Protein AF-A0A094GJH1-F1 (afdb_monomer)

Sequence (78 aa):
MFRLLPRGLPKDPEYPTDLKQLGYFVNDDDEIRSIENPKYYFKYFINRTERYNERQRESMNSLSPHHSPIITTSSHPK

pLDDT: mean 81.88, std 18.29, range [38.25, 96.06]

Structure (mmCIF, N/CA/C/O backbone):
data_AF-A0A094GJH1-F1
#
_entry.id   AF-A0A094GJH1-F1
#
loop_
_atom_site.group_PDB
_atom_site.id
_atom_site.type_symbol
_atom_site.label_atom_id
_atom_site.label_alt_id
_atom_site.label_comp_id
_atom_site.label_asym_id
_atom_site.label_entity_id
_atom_site.label_seq_id
_atom_site.pdbx_PDB_ins_code
_atom_site.Cartn_x
_atom_site.Cartn_y
_atom_site.Cartn_z
_atom_site.occupancy
_atom_site.B_iso_or_equiv
_atom_site.auth_seq_id
_atom_site.auth_comp_id
_atom_site.auth_asym_id
_atom_site.auth_atom_id
_atom_site.pdbx_PDB_model_num
ATOM 1 N N . MET A 1 1 ? 16.690 1.855 -34.049 1.00 64.12 1 MET A N 1
ATOM 2 C CA . MET A 1 1 ? 15.769 2.039 -32.905 1.00 64.12 1 MET A CA 1
ATOM 3 C C . MET A 1 1 ? 15.715 0.724 -32.148 1.00 64.12 1 MET A C 1
ATOM 5 O O . MET A 1 1 ? 15.322 -0.271 -32.744 1.00 64.12 1 MET A O 1
ATOM 9 N N . PHE A 1 2 ? 16.168 0.680 -30.897 1.00 79.75 2 PHE A N 1
ATOM 10 C CA . PHE A 1 2 ? 16.112 -0.543 -30.093 1.00 79.75 2 PHE A CA 1
ATOM 11 C C . PHE A 1 2 ? 14.732 -0.655 -29.442 1.00 79.75 2 PHE A C 1
ATOM 13 O O . PHE A 1 2 ? 14.237 0.320 -28.882 1.00 79.75 2 PHE A O 1
ATOM 20 N N . ARG A 1 3 ? 14.1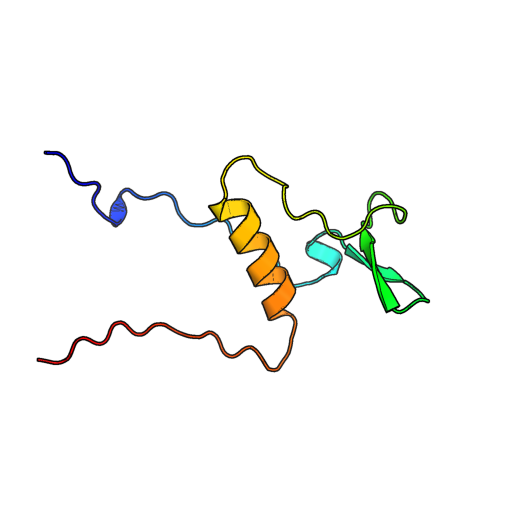02 -1.827 -29.547 1.00 78.75 3 ARG A N 1
ATOM 21 C CA . ARG A 1 3 ? 12.861 -2.153 -28.837 1.00 78.75 3 ARG A CA 1
ATOM 22 C C . ARG A 1 3 ? 13.188 -3.201 -27.788 1.00 78.75 3 ARG A C 1
ATOM 24 O O . ARG A 1 3 ? 13.825 -4.204 -28.112 1.00 78.75 3 ARG A O 1
ATOM 31 N N . LEU A 1 4 ? 12.771 -2.964 -26.549 1.00 79.50 4 LEU A N 1
ATOM 32 C CA . LEU A 1 4 ? 12.896 -3.971 -25.506 1.00 79.50 4 LEU A CA 1
ATOM 33 C C . LEU A 1 4 ? 11.975 -5.144 -25.860 1.00 79.50 4 LEU A C 1
ATOM 35 O O . LEU A 1 4 ? 10.795 -4.948 -26.150 1.00 79.50 4 LEU A O 1
ATOM 39 N N . LEU A 1 5 ? 12.519 -6.359 -25.875 1.00 87.06 5 LEU A N 1
ATOM 40 C CA . LEU A 1 5 ? 11.706 -7.560 -26.040 1.00 87.06 5 LEU A CA 1
ATOM 41 C C . LEU A 1 5 ? 10.931 -7.813 -24.737 1.00 87.06 5 LEU A C 1
ATOM 43 O O . LEU A 1 5 ? 11.507 -7.601 -23.670 1.00 87.06 5 LEU A O 1
ATOM 47 N N . PRO A 1 6 ? 9.693 -8.339 -24.784 1.00 77.38 6 PRO A N 1
ATOM 48 C CA . PRO A 1 6 ? 8.905 -8.635 -23.582 1.00 77.38 6 PRO A CA 1
ATOM 49 C C . PRO A 1 6 ? 9.648 -9.496 -22.549 1.00 77.38 6 PRO A C 1
ATOM 51 O O . PRO A 1 6 ? 9.555 -9.250 -21.354 1.00 77.38 6 PRO A O 1
ATOM 54 N N . ARG A 1 7 ? 10.483 -10.441 -23.007 1.00 82.50 7 ARG A N 1
ATOM 55 C CA . ARG A 1 7 ? 11.349 -11.277 -22.150 1.00 82.50 7 ARG A CA 1
ATOM 56 C C . ARG A 1 7 ? 12.416 -10.510 -21.355 1.00 82.50 7 ARG A C 1
ATOM 58 O O . ARG A 1 7 ? 13.063 -11.096 -20.499 1.00 82.50 7 ARG A O 1
ATOM 65 N N . GLY A 1 8 ? 12.687 -9.260 -21.723 1.00 83.94 8 GLY A N 1
ATOM 66 C CA . GLY A 1 8 ? 13.663 -8.394 -21.065 1.00 83.94 8 GLY A CA 1
ATOM 67 C C . GLY A 1 8 ? 13.040 -7.446 -20.044 1.00 83.94 8 GLY A C 1
ATOM 68 O O . GLY A 1 8 ? 13.777 -6.683 -19.426 1.00 83.94 8 GLY A O 1
ATOM 69 N N . LEU A 1 9 ? 11.711 -7.457 -19.887 1.00 84.12 9 LEU A N 1
ATOM 70 C CA . LEU A 1 9 ? 11.041 -6.659 -18.870 1.00 84.12 9 LEU A CA 1
ATOM 71 C C . LEU A 1 9 ? 11.209 -7.339 -17.498 1.00 84.12 9 LEU A C 1
ATOM 73 O O . LEU A 1 9 ? 11.091 -8.565 -17.413 1.00 84.12 9 LEU A O 1
ATOM 77 N N . PRO A 1 10 ? 11.468 -6.581 -16.420 1.00 86.19 10 PRO A N 1
ATOM 78 C CA . PRO A 1 10 ? 11.387 -7.118 -15.070 1.00 86.19 10 PRO A CA 1
ATOM 79 C C . PRO A 1 10 ? 10.000 -7.710 -14.809 1.00 86.19 10 PRO A C 1
ATOM 81 O O . PRO A 1 10 ? 8.998 -7.211 -15.326 1.00 86.19 10 PRO A O 1
ATOM 84 N N . LYS A 1 11 ? 9.941 -8.761 -13.987 1.00 88.88 11 LYS A N 1
ATOM 85 C CA . LYS A 1 11 ? 8.662 -9.290 -13.512 1.00 88.88 11 LYS A CA 1
ATOM 86 C C . LYS A 1 11 ? 7.954 -8.215 -12.683 1.00 88.88 11 LYS A C 1
ATOM 88 O O . LYS A 1 11 ? 8.604 -7.489 -11.929 1.00 88.88 11 LYS A O 1
ATOM 93 N N . ASP A 1 12 ? 6.634 -8.141 -12.818 1.00 88.69 12 ASP A N 1
ATOM 94 C CA . ASP A 1 12 ? 5.826 -7.253 -11.989 1.00 88.69 12 ASP A CA 1
ATOM 95 C C . ASP A 1 12 ? 5.982 -7.593 -10.499 1.00 88.69 12 ASP A C 1
ATOM 97 O O . ASP A 1 12 ? 6.120 -8.770 -10.145 1.00 88.69 12 ASP A O 1
ATOM 101 N N . PRO A 1 13 ? 5.931 -6.586 -9.611 1.00 90.94 13 PRO A N 1
ATOM 102 C CA . PRO A 1 13 ? 5.920 -6.831 -8.183 1.00 90.94 13 PRO A CA 1
ATOM 103 C C . PRO A 1 13 ? 4.645 -7.580 -7.782 1.00 90.94 13 PRO A C 1
ATOM 105 O O . PRO A 1 13 ? 3.528 -7.273 -8.221 1.00 90.94 13 PRO A O 1
ATOM 108 N N . GLU A 1 14 ? 4.839 -8.582 -6.935 1.00 91.75 14 GLU A N 1
ATOM 109 C CA . GLU A 1 14 ? 3.775 -9.376 -6.338 1.00 91.75 14 GLU A CA 1
ATOM 110 C C . GLU A 1 14 ? 3.544 -8.873 -4.917 1.00 91.75 14 GLU A C 1
ATOM 112 O O . GLU A 1 14 ? 4.479 -8.772 -4.123 1.00 91.75 14 GLU A O 1
ATOM 117 N N . TYR A 1 15 ? 2.293 -8.540 -4.614 1.00 90.56 15 TYR A N 1
ATOM 118 C CA . TYR A 1 15 ? 1.857 -8.189 -3.272 1.00 90.56 15 TYR A CA 1
ATOM 119 C C . TYR A 1 15 ? 0.878 -9.253 -2.783 1.00 90.56 15 TYR A C 1
ATOM 121 O O . TYR A 1 15 ? 0.141 -9.824 -3.594 1.00 90.56 15 TYR A O 1
ATOM 129 N N . PRO A 1 16 ? 0.868 -9.543 -1.476 1.00 91.31 16 PRO A N 1
ATOM 130 C CA . PRO A 1 16 ? -0.124 -10.438 -0.915 1.00 91.31 16 PRO A CA 1
ATOM 131 C C . PRO A 1 16 ? -1.519 -9.833 -1.078 1.00 91.31 16 PRO A C 1
ATOM 133 O O . PRO A 1 16 ? -1.694 -8.617 -1.030 1.00 91.31 16 PRO A O 1
ATOM 136 N N . THR A 1 17 ? -2.519 -10.687 -1.270 1.00 88.31 17 THR A N 1
ATOM 137 C CA . THR A 1 17 ? -3.916 -10.245 -1.325 1.00 88.31 17 THR A CA 1
ATOM 138 C C . THR A 1 17 ? -4.495 -10.078 0.075 1.00 88.31 17 THR A C 1
ATOM 140 O O . THR A 1 17 ? -5.402 -9.282 0.235 1.00 88.31 17 THR A O 1
ATOM 143 N N . ASP A 1 18 ? -3.967 -10.769 1.093 1.00 90.56 18 ASP A N 1
ATOM 144 C CA . ASP A 1 18 ? -4.450 -10.664 2.475 1.00 90.56 18 ASP A CA 1
ATOM 145 C C . ASP A 1 18 ? -4.149 -9.288 3.094 1.00 90.56 18 ASP A C 1
ATOM 147 O O . ASP A 1 18 ? -3.013 -8.807 3.071 1.00 90.56 18 ASP A O 1
ATOM 151 N N . LEU A 1 19 ? -5.167 -8.679 3.709 1.00 89.75 19 LEU A N 1
ATOM 152 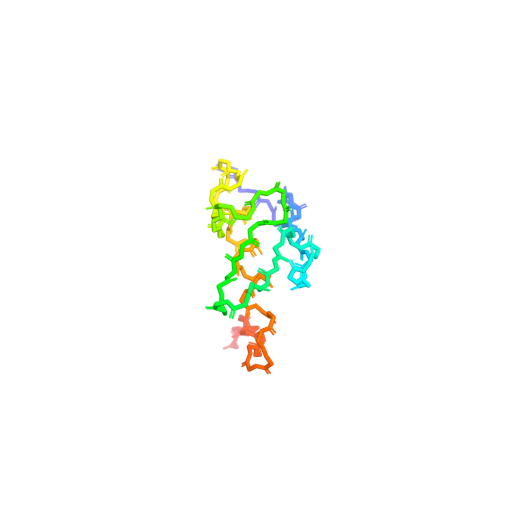C CA . LEU A 1 19 ? -5.096 -7.340 4.295 1.00 89.75 19 LEU A CA 1
ATOM 153 C C . LEU A 1 19 ? -4.014 -7.249 5.378 1.00 89.75 19 LEU A C 1
ATOM 155 O O . LEU A 1 19 ? -3.247 -6.284 5.416 1.00 89.75 19 LEU A O 1
ATOM 159 N N . LYS A 1 20 ? -3.908 -8.288 6.216 1.00 92.19 20 LYS A N 1
ATOM 160 C CA . LYS A 1 20 ? -2.902 -8.346 7.285 1.00 92.19 20 LYS A CA 1
ATOM 161 C C . LYS A 1 20 ? -1.492 -8.432 6.719 1.00 92.19 20 LYS A C 1
ATOM 163 O O . LYS A 1 20 ? -0.600 -7.734 7.193 1.00 92.19 20 LYS A O 1
ATOM 168 N N . GLN A 1 21 ? -1.294 -9.243 5.681 1.00 92.12 21 GLN A N 1
ATOM 169 C CA . GLN A 1 21 ? -0.002 -9.362 5.002 1.00 92.12 21 GLN A CA 1
ATOM 170 C C . GLN A 1 21 ? 0.381 -8.097 4.222 1.00 92.12 21 GLN A C 1
ATOM 172 O O . GLN A 1 21 ? 1.568 -7.819 4.064 1.00 92.12 21 GLN A O 1
ATOM 177 N N . LEU A 1 22 ? -0.596 -7.298 3.782 1.00 91.44 22 LEU A N 1
ATOM 178 C CA . LEU A 1 22 ? -0.366 -5.964 3.219 1.00 91.44 22 LEU A CA 1
ATOM 179 C C . LEU A 1 22 ? 0.035 -4.917 4.274 1.00 91.44 22 LEU A C 1
ATOM 181 O O . LEU A 1 22 ? 0.370 -3.791 3.904 1.00 91.44 22 LEU A O 1
ATOM 185 N N . GLY A 1 23 ? 0.024 -5.271 5.563 1.00 93.44 23 GLY A N 1
ATOM 186 C CA . GLY A 1 23 ? 0.375 -4.370 6.659 1.00 93.44 23 GLY A CA 1
ATOM 187 C C . GLY A 1 23 ? -0.798 -3.530 7.160 1.00 93.44 23 GLY A C 1
ATOM 188 O O . GLY A 1 23 ? -0.574 -2.483 7.773 1.00 93.44 23 GLY A O 1
ATOM 189 N N . TYR A 1 24 ? -2.037 -3.963 6.909 1.00 94.94 24 TYR A N 1
ATOM 190 C CA . TYR A 1 24 ? -3.246 -3.244 7.299 1.00 94.94 24 TYR A CA 1
ATOM 191 C C . TYR A 1 24 ? -4.222 -4.116 8.096 1.00 94.94 24 TYR A C 1
ATOM 193 O O . TYR A 1 24 ? -4.176 -5.345 8.073 1.00 94.94 24 TYR A O 1
ATOM 201 N N . PHE A 1 25 ? -5.131 -3.469 8.812 1.00 94.75 25 PHE A N 1
ATOM 202 C CA . PHE A 1 25 ? -6.250 -4.106 9.497 1.00 94.75 25 PHE A CA 1
ATOM 203 C C . PHE A 1 25 ? -7.478 -3.193 9.442 1.00 94.75 25 PHE A C 1
ATOM 205 O O . PHE A 1 25 ? -7.351 -2.007 9.138 1.00 94.75 25 PHE A O 1
ATOM 212 N N . VAL A 1 26 ? -8.656 -3.751 9.715 1.00 94.44 26 VAL A N 1
ATOM 213 C CA . VAL A 1 26 ? -9.894 -2.979 9.895 1.00 94.44 26 VAL A CA 1
ATOM 214 C C . VAL A 1 26 ? -10.070 -2.718 11.390 1.00 94.44 26 VAL A C 1
ATOM 216 O O . VAL A 1 26 ? -9.970 -3.665 12.173 1.00 94.44 26 VAL A O 1
ATOM 219 N N . ASN A 1 27 ? -10.238 -1.456 11.791 1.00 94.19 27 ASN A N 1
ATOM 22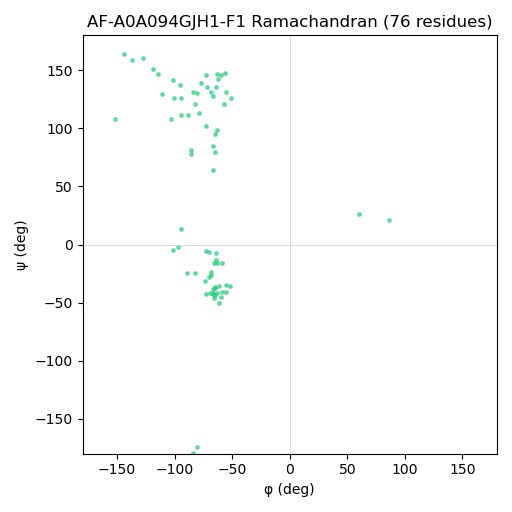0 C CA . ASN A 1 27 ? -10.511 -1.079 13.184 1.00 94.19 27 ASN A CA 1
ATOM 221 C C . ASN A 1 27 ? -12.014 -1.187 13.518 1.00 94.19 27 ASN A C 1
ATOM 223 O O . ASN A 1 27 ? -12.823 -1.540 12.666 1.00 94.19 27 ASN A O 1
ATOM 227 N N . ASP A 1 28 ? -12.380 -0.857 14.758 1.00 95.31 28 ASP A N 1
ATOM 228 C CA . ASP A 1 28 ? -13.771 -0.917 15.238 1.00 95.31 28 ASP A CA 1
ATOM 229 C C . ASP A 1 28 ? -14.710 0.089 14.538 1.00 95.31 28 ASP A C 1
ATOM 231 O O . ASP A 1 28 ? -15.927 -0.060 14.604 1.00 95.31 28 ASP A O 1
ATOM 235 N N . ASP A 1 29 ? -14.145 1.086 13.847 1.00 96.06 29 ASP A N 1
ATOM 236 C CA . ASP A 1 29 ? -14.868 2.100 13.069 1.00 96.06 29 ASP A CA 1
ATOM 237 C C . ASP A 1 29 ? -15.003 1.717 11.576 1.00 96.06 29 ASP A C 1
ATOM 239 O O . ASP A 1 29 ? -15.331 2.564 10.744 1.00 96.06 29 ASP A O 1
ATOM 243 N N . ASP A 1 30 ? -14.724 0.456 11.217 1.00 92.44 30 ASP A N 1
ATOM 244 C CA . ASP A 1 30 ? -14.726 -0.073 9.842 1.00 92.44 30 ASP A CA 1
ATOM 245 C C . ASP A 1 30 ? -13.728 0.615 8.881 1.00 92.44 30 ASP A C 1
ATOM 247 O O . ASP A 1 30 ? -13.878 0.610 7.655 1.00 92.44 30 ASP A O 1
ATOM 251 N N . GLU A 1 31 ? -12.646 1.182 9.413 1.00 93.81 31 GLU A N 1
ATOM 252 C CA . GLU A 1 31 ? -11.607 1.856 8.639 1.00 93.81 31 GLU A CA 1
ATOM 253 C C . GLU A 1 31 ? -10.366 0.980 8.448 1.00 93.81 31 GLU A C 1
ATOM 255 O O . GLU A 1 31 ? -9.875 0.320 9.365 1.00 93.81 31 GLU A O 1
ATOM 260 N N . ILE A 1 32 ? -9.771 1.054 7.255 1.00 92.50 32 ILE A N 1
ATOM 261 C CA . ILE A 1 32 ? -8.492 0.399 6.960 1.00 92.50 32 ILE A CA 1
ATOM 262 C C . ILE A 1 32 ? -7.341 1.235 7.533 1.00 92.50 32 ILE A C 1
ATOM 264 O O . ILE A 1 32 ? -7.042 2.334 7.048 1.00 92.50 32 ILE A O 1
ATOM 268 N N . ARG A 1 33 ? -6.661 0.689 8.542 1.00 95.38 33 ARG A N 1
ATOM 269 C CA . ARG A 1 33 ? -5.551 1.319 9.270 1.00 95.38 33 ARG A CA 1
ATOM 270 C C . ARG A 1 33 ? -4.260 0.519 9.126 1.00 95.38 33 ARG A C 1
ATOM 272 O O . ARG A 1 33 ? -4.283 -0.696 8.942 1.00 95.38 33 ARG A O 1
ATOM 279 N N . SER A 1 34 ? -3.117 1.200 9.190 1.00 94.62 34 SER A N 1
ATOM 280 C CA . SER A 1 34 ? -1.803 0.548 9.164 1.00 94.62 34 SER A CA 1
ATOM 281 C C . SER A 1 34 ? -1.517 -0.180 10.477 1.00 94.62 34 SER A C 1
ATOM 283 O O . SER A 1 34 ? -1.712 0.378 11.555 1.00 94.62 34 SER A O 1
ATOM 285 N N . ILE A 1 35 ? -0.991 -1.404 10.380 1.00 95.50 35 ILE A N 1
ATOM 286 C CA . ILE A 1 35 ? -0.550 -2.203 11.530 1.00 95.50 35 ILE A CA 1
ATOM 287 C C . ILE A 1 35 ? 0.638 -1.539 12.242 1.00 95.50 35 ILE A C 1
ATOM 289 O O . ILE A 1 35 ? 0.703 -1.567 13.467 1.00 95.50 35 ILE A O 1
ATOM 29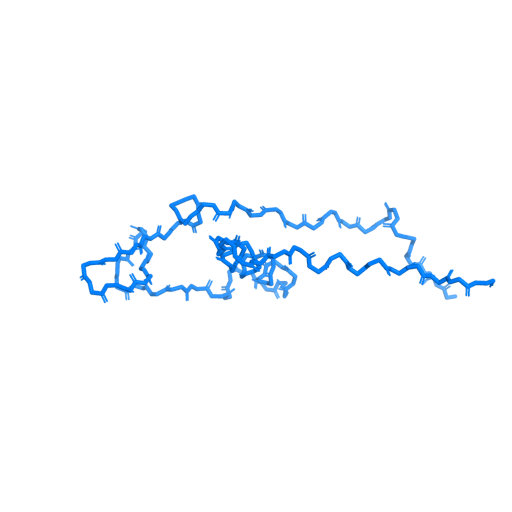3 N N . GLU A 1 36 ? 1.564 -0.915 11.503 1.00 94.19 36 GLU A N 1
ATOM 294 C CA . GLU A 1 36 ? 2.736 -0.249 12.096 1.00 94.19 36 GLU A CA 1
ATOM 295 C C . GLU A 1 36 ? 2.344 0.979 12.926 1.00 94.19 36 GLU A C 1
ATOM 297 O O . GLU A 1 36 ? 2.932 1.248 13.973 1.00 94.19 36 GLU A O 1
ATOM 302 N N . ASN A 1 37 ? 1.350 1.739 12.460 1.00 94.44 37 ASN A N 1
ATOM 303 C CA . ASN A 1 37 ? 0.811 2.881 13.184 1.00 94.44 37 ASN A CA 1
ATOM 304 C C . ASN A 1 37 ? -0.666 3.108 12.811 1.00 94.44 37 ASN A C 1
ATOM 306 O O . ASN A 1 37 ? -0.942 3.651 11.735 1.00 94.44 37 ASN A O 1
ATOM 310 N N . PRO A 1 38 ? -1.609 2.800 13.722 1.00 94.62 38 PRO A N 1
ATOM 311 C CA . PRO A 1 38 ? -3.046 2.930 13.478 1.00 94.62 38 PRO A CA 1
ATOM 312 C C . PRO A 1 38 ? -3.523 4.343 13.119 1.00 94.62 38 PRO A C 1
ATOM 314 O O . PRO A 1 38 ? -4.622 4.504 12.598 1.00 94.62 38 PRO A O 1
ATOM 317 N N . LYS A 1 39 ? -2.713 5.386 13.358 1.00 94.31 39 LYS A N 1
ATOM 318 C CA . LYS A 1 39 ? -3.038 6.757 12.928 1.00 94.31 39 LYS A CA 1
ATOM 319 C C . LYS A 1 39 ? -3.005 6.920 11.409 1.00 94.31 39 LYS A C 1
ATOM 321 O O . LYS A 1 39 ? -3.625 7.846 10.887 1.00 94.31 39 LYS A O 1
ATOM 326 N N . TYR A 1 40 ? -2.273 6.064 10.699 1.00 93.88 40 TYR A N 1
ATOM 327 C CA . TYR A 1 40 ? -2.129 6.148 9.252 1.00 93.88 40 TYR A CA 1
ATOM 328 C C . TYR A 1 40 ? -3.133 5.245 8.532 1.00 93.88 40 TYR A C 1
ATOM 330 O O . TYR A 1 40 ? -3.358 4.096 8.910 1.00 93.88 40 TYR A O 1
ATOM 338 N N . TYR A 1 41 ? -3.721 5.794 7.471 1.00 94.12 41 TYR A N 1
ATOM 339 C CA . TYR A 1 41 ? -4.561 5.071 6.517 1.00 94.12 41 TYR A CA 1
ATOM 340 C C . TYR A 1 41 ? -3.707 4.307 5.494 1.00 94.12 41 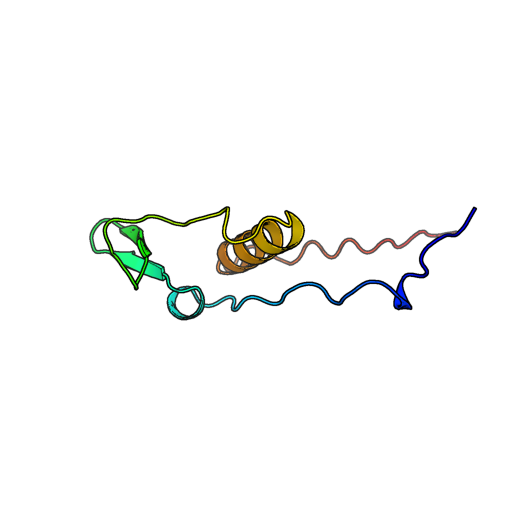TYR A C 1
ATOM 342 O O . TYR A 1 41 ? -2.475 4.297 5.557 1.00 94.12 41 TYR A O 1
ATOM 350 N N . PHE A 1 42 ? -4.376 3.711 4.506 1.00 91.38 42 PHE A N 1
ATOM 351 C CA . PHE A 1 42 ? -3.739 3.153 3.321 1.00 91.38 42 PHE A CA 1
ATOM 352 C C . PHE A 1 42 ? -2.791 4.153 2.637 1.00 91.38 42 PHE A C 1
ATOM 354 O O . PHE A 1 42 ? -3.178 5.265 2.266 1.00 91.38 42 PHE A O 1
ATOM 361 N N . LYS A 1 43 ? -1.542 3.732 2.429 1.00 92.31 43 LYS A N 1
ATOM 362 C CA . LYS A 1 43 ? -0.506 4.516 1.754 1.00 92.31 43 LYS A CA 1
ATOM 363 C C . LYS A 1 43 ? -0.319 3.998 0.330 1.00 92.31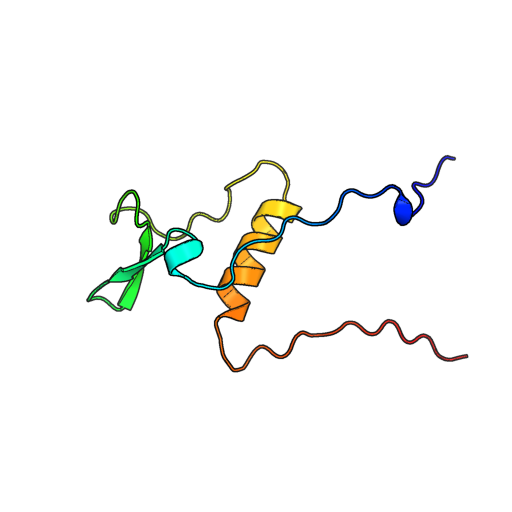 43 LYS A C 1
ATOM 365 O O . LYS A 1 43 ? 0.268 2.943 0.141 1.00 92.31 43 LYS A O 1
ATOM 370 N N . TYR A 1 44 ? -0.763 4.771 -0.663 1.00 91.88 44 TYR A N 1
ATOM 371 C CA . TYR A 1 44 ? -0.605 4.413 -2.081 1.00 91.88 44 TYR A CA 1
ATOM 372 C C . TYR A 1 44 ? 0.840 4.562 -2.581 1.00 91.88 44 TYR A C 1
ATOM 374 O O . TYR A 1 44 ? 1.357 3.709 -3.292 1.00 91.88 44 TYR A O 1
ATOM 382 N N . PHE A 1 45 ? 1.517 5.650 -2.204 1.00 94.69 45 PHE A N 1
ATOM 383 C CA . PHE A 1 45 ? 2.876 5.942 -2.665 1.00 94.69 45 PHE A CA 1
ATOM 384 C C . PHE A 1 45 ? 3.920 5.241 -1.789 1.00 94.69 45 PHE A C 1
ATOM 386 O O . PHE A 1 45 ? 4.538 5.857 -0.915 1.00 94.69 45 PHE A O 1
ATOM 393 N N . ILE A 1 46 ? 4.101 3.938 -2.005 1.00 92.50 46 ILE A N 1
ATOM 394 C CA . ILE A 1 46 ? 5.130 3.130 -1.331 1.00 92.50 46 ILE A CA 1
ATOM 395 C C . ILE A 1 46 ? 6.462 3.124 -2.083 1.00 92.50 46 ILE A C 1
ATOM 397 O O . ILE A 1 46 ? 7.512 2.924 -1.475 1.00 92.50 46 ILE A O 1
ATOM 401 N N . ASN A 1 47 ? 6.433 3.373 -3.392 1.00 93.75 47 ASN A N 1
ATOM 402 C CA . ASN A 1 47 ? 7.601 3.418 -4.256 1.00 93.75 47 ASN A CA 1
ATOM 403 C C . ASN A 1 47 ? 7.510 4.616 -5.220 1.00 93.75 47 ASN A C 1
ATOM 405 O O . ASN A 1 47 ? 6.434 5.149 -5.494 1.00 93.75 47 ASN A O 1
ATOM 409 N N . ARG A 1 48 ? 8.658 5.039 -5.752 1.00 94.00 48 ARG A N 1
ATOM 410 C CA . ARG A 1 48 ? 8.747 6.043 -6.822 1.00 94.00 48 ARG A CA 1
ATOM 411 C C . ARG A 1 48 ? 8.226 5.509 -8.156 1.00 94.00 48 ARG A C 1
ATOM 413 O O . ARG A 1 48 ? 7.775 6.292 -8.983 1.00 94.00 48 ARG A O 1
ATOM 420 N N . THR A 1 49 ? 8.302 4.199 -8.373 1.00 92.44 49 THR A N 1
ATOM 421 C CA . THR A 1 49 ? 7.785 3.557 -9.581 1.00 92.44 49 THR A CA 1
ATOM 422 C C . THR A 1 49 ? 6.286 3.320 -9.456 1.00 92.44 49 THR A C 1
ATOM 424 O O . THR A 1 49 ? 5.840 2.574 -8.585 1.00 92.44 49 THR A O 1
ATOM 427 N N . GLU A 1 50 ? 5.517 3.902 -10.373 1.00 93.88 50 GLU A N 1
ATOM 428 C CA . GLU A 1 50 ? 4.054 3.808 -10.402 1.00 93.88 50 GLU A CA 1
ATOM 429 C C . GLU A 1 50 ? 3.553 2.359 -10.420 1.00 93.88 50 GLU A C 1
ATOM 431 O O . GLU A 1 50 ? 2.677 2.013 -9.632 1.00 93.88 50 GLU A O 1
ATOM 436 N N . ARG A 1 51 ? 4.207 1.476 -11.192 1.00 93.38 51 ARG A N 1
ATOM 437 C CA . ARG A 1 51 ? 3.827 0.058 -11.292 1.00 93.38 51 ARG A CA 1
ATOM 438 C C . ARG A 1 51 ? 3.782 -0.664 -9.940 1.00 93.38 51 ARG A C 1
ATOM 440 O O . ARG A 1 51 ? 2.931 -1.520 -9.734 1.00 93.38 51 ARG A O 1
ATOM 447 N N . TYR A 1 52 ? 4.668 -0.322 -9.005 1.00 94.19 52 TYR A N 1
ATOM 448 C CA . TYR A 1 52 ? 4.660 -0.914 -7.661 1.00 94.19 52 TYR A CA 1
ATOM 449 C C . TYR A 1 52 ? 3.441 -0.453 -6.853 1.00 94.19 52 TYR A C 1
ATOM 451 O O . TYR A 1 52 ? 2.783 -1.266 -6.207 1.00 94.19 52 TYR A O 1
ATOM 459 N N . ASN A 1 53 ? 3.105 0.834 -6.942 1.00 94.62 53 ASN A N 1
ATOM 460 C CA . ASN A 1 53 ? 1.959 1.419 -6.245 1.00 94.62 53 ASN A CA 1
ATOM 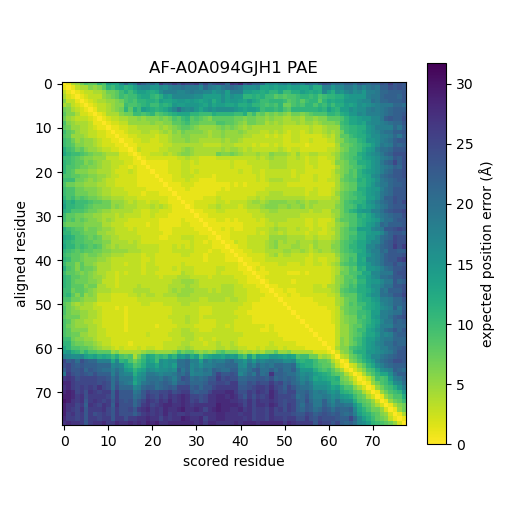461 C C . ASN A 1 53 ? 0.632 0.860 -6.795 1.00 94.62 53 ASN A C 1
ATOM 463 O O . ASN A 1 53 ? -0.267 0.502 -6.033 1.00 94.62 53 ASN A O 1
ATOM 467 N N . GLU A 1 54 ? 0.533 0.710 -8.119 1.00 94.62 54 GLU A N 1
ATOM 468 C CA . GLU A 1 54 ? -0.616 0.091 -8.785 1.00 94.62 54 GLU A CA 1
ATOM 469 C C . GLU A 1 54 ? -0.809 -1.362 -8.356 1.00 94.62 54 GLU A C 1
ATOM 471 O O . GLU A 1 54 ? -1.899 -1.733 -7.928 1.00 94.62 54 GLU A O 1
ATOM 476 N N . ARG A 1 55 ? 0.250 -2.180 -8.398 1.00 93.94 55 ARG A N 1
ATOM 477 C CA . ARG A 1 55 ? 0.180 -3.602 -8.030 1.00 93.94 55 ARG A CA 1
ATOM 478 C C . ARG A 1 55 ? -0.231 -3.816 -6.573 1.00 93.94 55 ARG A C 1
ATOM 480 O O . ARG A 1 55 ? -0.977 -4.755 -6.285 1.00 93.94 55 ARG A O 1
ATOM 487 N N . GLN A 1 56 ? 0.197 -2.943 -5.659 1.00 93.38 56 GLN A N 1
ATOM 488 C CA . GLN A 1 56 ? -0.257 -2.975 -4.267 1.00 93.38 56 GLN A CA 1
ATOM 489 C C . GLN A 1 56 ? -1.754 -2.648 -4.161 1.00 93.38 56 GLN A C 1
ATOM 491 O O . GLN A 1 56 ? -2.496 -3.362 -3.488 1.00 93.38 56 GLN A O 1
ATOM 496 N N . ARG A 1 57 ? -2.216 -1.595 -4.850 1.00 92.38 57 ARG A N 1
ATOM 497 C CA . ARG A 1 57 ? -3.635 -1.209 -4.880 1.00 92.38 57 ARG A CA 1
ATOM 498 C C . ARG A 1 57 ? -4.513 -2.288 -5.511 1.00 92.38 57 ARG A C 1
ATOM 500 O O . ARG A 1 57 ? -5.599 -2.555 -5.009 1.00 92.38 57 ARG A O 1
ATOM 507 N N . GLU A 1 58 ? -4.060 -2.908 -6.595 1.00 91.94 58 GLU A N 1
ATOM 508 C CA . GLU A 1 58 ? -4.753 -4.028 -7.235 1.00 91.94 58 GLU A CA 1
ATOM 509 C C . GLU A 1 58 ? -4.912 -5.195 -6.260 1.00 91.94 58 GLU A C 1
ATOM 511 O O . GLU A 1 58 ? -6.014 -5.715 -6.121 1.00 91.94 58 GLU A O 1
ATOM 516 N N . SER A 1 59 ? -3.848 -5.544 -5.530 1.00 91.69 59 SER A N 1
ATOM 517 C CA . SER A 1 59 ? -3.876 -6.638 -4.549 1.00 91.69 59 SER A CA 1
ATOM 518 C C . SER A 1 59 ? -4.821 -6.345 -3.380 1.00 91.69 59 SER A C 1
ATOM 520 O O . SER A 1 59 ? -5.538 -7.234 -2.929 1.00 91.69 59 SER A O 1
ATOM 522 N N . MET A 1 60 ? -4.895 -5.083 -2.947 1.00 90.06 60 MET A N 1
ATOM 523 C CA . MET A 1 60 ? -5.870 -4.615 -1.959 1.00 90.06 60 MET A CA 1
ATOM 524 C C . MET A 1 60 ? -7.318 -4.719 -2.476 1.00 90.06 60 MET A C 1
ATOM 526 O O . MET A 1 60 ? -8.209 -5.172 -1.763 1.00 90.06 60 MET A O 1
ATOM 530 N N . ASN A 1 61 ? -7.567 -4.328 -3.728 1.00 88.81 61 ASN A N 1
ATOM 531 C CA . ASN A 1 61 ? -8.905 -4.355 -4.328 1.00 88.81 61 ASN A CA 1
ATOM 532 C C . ASN A 1 61 ? -9.377 -5.778 -4.666 1.00 88.81 61 ASN A C 1
ATOM 534 O O . ASN A 1 61 ? -10.573 -6.065 -4.601 1.00 88.81 61 ASN A O 1
ATOM 538 N N . SER A 1 62 ? -8.452 -6.679 -5.014 1.00 84.88 62 SER A N 1
ATOM 539 C CA . SER A 1 62 ? -8.765 -8.079 -5.318 1.00 84.88 62 SER A CA 1
ATOM 540 C C . SER A 1 62 ? -9.186 -8.895 -4.093 1.00 84.88 62 SER A C 1
ATOM 542 O O . SER A 1 62 ? -9.621 -10.029 -4.251 1.00 84.88 62 SER A O 1
ATOM 544 N N . LEU A 1 63 ? -9.101 -8.330 -2.881 1.00 65.69 63 LEU A N 1
ATOM 545 C CA . LEU A 1 63 ? -9.661 -8.923 -1.662 1.00 65.69 63 LEU A CA 1
ATOM 546 C C . LEU A 1 63 ? -11.209 -9.030 -1.719 1.00 65.69 63 LEU A C 1
ATOM 548 O O . LEU A 1 63 ? -11.810 -9.740 -0.917 1.00 65.69 63 LEU A O 1
ATOM 552 N N . SER A 1 64 ? -11.879 -8.358 -2.669 1.00 52.44 64 SER A N 1
ATOM 553 C CA . SER A 1 64 ? -13.335 -8.450 -2.849 1.00 52.44 64 SER A CA 1
ATOM 554 C C . SER A 1 64 ? -13.753 -9.710 -3.633 1.00 52.44 64 SER A C 1
ATOM 556 O O . SER A 1 64 ? -13.267 -9.916 -4.748 1.00 52.44 64 SER A O 1
ATOM 558 N N . PRO A 1 65 ? -14.729 -10.507 -3.147 1.00 54.78 65 PRO A N 1
ATOM 559 C CA . PRO A 1 65 ? -15.190 -11.733 -3.814 1.00 54.78 65 PRO A CA 1
ATOM 560 C C . PRO A 1 65 ? -15.842 -11.504 -5.192 1.00 54.78 65 PRO A C 1
ATOM 562 O O . PRO A 1 65 ? -16.127 -12.467 -5.900 1.00 54.78 65 PRO A O 1
ATOM 565 N N . HIS A 1 66 ? -16.071 -10.249 -5.598 1.00 51.09 66 HIS A N 1
ATOM 566 C CA . HIS A 1 66 ? -16.687 -9.893 -6.880 1.00 51.09 66 HIS A CA 1
ATOM 567 C C . HIS A 1 66 ? -15.698 -9.431 -7.957 1.00 51.09 66 HIS A C 1
ATOM 569 O O . HIS A 1 66 ? -16.112 -9.211 -9.096 1.00 51.09 66 HIS A O 1
ATOM 575 N N . HIS A 1 67 ? -14.402 -9.296 -7.652 1.00 49.50 67 HIS A N 1
ATOM 576 C CA . HIS A 1 67 ? -13.418 -8.948 -8.674 1.00 49.50 67 HIS A CA 1
ATOM 577 C C . HIS A 1 67 ? -12.935 -10.214 -9.387 1.00 49.50 67 HIS A C 1
ATOM 579 O O . HIS A 1 67 ? -11.879 -10.768 -9.090 1.00 49.50 67 HIS A O 1
ATOM 585 N N . SER A 1 68 ? -13.728 -10.688 -10.352 1.00 47.06 68 SER A N 1
ATOM 586 C CA . SER A 1 68 ? -13.180 -11.556 -11.394 1.00 47.06 68 SER A CA 1
ATOM 587 C C . SER A 1 68 ? -12.018 -10.807 -12.054 1.00 47.06 68 SER A C 1
ATOM 589 O O . SER A 1 68 ? -12.202 -9.636 -12.404 1.00 47.06 68 SER A O 1
ATOM 591 N N . PRO A 1 69 ? -10.835 -11.425 -12.227 1.00 46.31 69 PRO A N 1
ATOM 592 C CA . PRO A 1 69 ? -9.769 -10.784 -12.972 1.00 46.31 69 PRO A CA 1
ATOM 593 C C . PRO A 1 69 ? -10.335 -10.460 -14.351 1.00 46.31 69 PRO A C 1
ATOM 595 O O . PRO A 1 69 ? -10.797 -11.356 -15.061 1.00 46.31 69 PRO A O 1
ATOM 598 N N . ILE A 1 70 ? -10.331 -9.181 -14.732 1.00 47.75 70 ILE A N 1
ATOM 599 C CA . ILE A 1 70 ? -10.477 -8.811 -16.136 1.00 47.75 70 ILE A CA 1
ATOM 600 C C . ILE A 1 70 ? -9.200 -9.329 -16.788 1.00 47.75 70 ILE A C 1
ATOM 602 O O . ILE A 1 70 ? -8.185 -8.642 -16.878 1.00 47.75 70 ILE A O 1
ATOM 606 N N . ILE A 1 71 ? -9.220 -10.606 -17.164 1.00 41.94 71 ILE A N 1
ATOM 607 C CA . ILE A 1 71 ? -8.261 -11.166 -18.091 1.00 41.94 71 ILE A CA 1
ATOM 608 C C . ILE A 1 71 ? -8.544 -10.393 -19.371 1.00 41.94 71 ILE A C 1
ATOM 610 O O . ILE A 1 71 ? -9.497 -10.690 -20.089 1.00 41.94 71 ILE A O 1
ATOM 614 N N . THR A 1 72 ? -7.751 -9.360 -19.643 1.00 46.03 72 THR A N 1
ATOM 615 C CA . THR A 1 72 ? -7.640 -8.805 -20.987 1.00 46.03 72 THR A CA 1
ATOM 616 C C . THR A 1 72 ? -7.026 -9.909 -21.836 1.00 46.03 72 THR A C 1
ATOM 618 O O . THR A 1 72 ? -5.822 -9.946 -22.077 1.00 46.03 72 THR A O 1
ATOM 621 N N . THR A 1 73 ? -7.847 -10.871 -22.256 1.00 45.22 73 THR A N 1
ATOM 622 C CA . THR A 1 73 ? -7.522 -11.731 -23.377 1.00 45.22 73 THR A CA 1
ATOM 623 C C . THR A 1 73 ? -7.479 -10.801 -24.576 1.00 45.22 73 THR A C 1
ATOM 625 O O . THR A 1 73 ? -8.510 -10.510 -25.185 1.00 45.22 73 THR A O 1
ATOM 628 N N . SER A 1 74 ? -6.289 -10.325 -24.934 1.00 42.94 74 SER A N 1
ATOM 629 C CA . SER A 1 74 ? -5.997 -9.895 -26.296 1.00 42.94 74 SER A CA 1
ATOM 630 C C . SE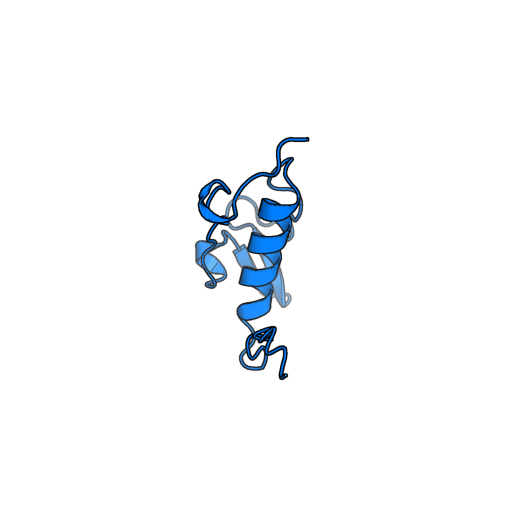R A 1 74 ? -6.041 -11.126 -27.208 1.00 42.94 74 SER A C 1
ATOM 632 O O . SER A 1 74 ? -5.054 -11.547 -27.800 1.00 42.94 74 SER A O 1
ATOM 634 N N . SER A 1 75 ? -7.227 -11.725 -27.319 1.00 42.84 75 SER A N 1
ATOM 635 C CA . SER A 1 75 ? -7.588 -12.501 -28.487 1.00 42.84 75 SER A CA 1
ATOM 636 C C . SER A 1 75 ? -7.815 -11.478 -29.597 1.00 42.84 75 SER A C 1
ATOM 638 O O . SER A 1 75 ? -8.802 -10.751 -29.614 1.00 42.84 75 SER A O 1
ATOM 640 N N . HIS A 1 76 ? -6.830 -11.333 -30.477 1.00 38.25 76 HIS A N 1
ATOM 641 C CA . HIS A 1 76 ? -7.066 -10.794 -31.809 1.00 38.25 76 HIS A CA 1
ATOM 642 C C . HIS A 1 76 ? -7.427 -11.985 -32.704 1.00 38.25 76 HIS A C 1
ATOM 644 O O . HIS A 1 76 ? -6.558 -12.826 -32.940 1.00 38.25 76 HIS A O 1
ATOM 650 N N . PRO A 1 77 ? -8.677 -12.100 -33.185 1.00 50.53 77 PRO A N 1
ATOM 651 C CA . PRO A 1 77 ? -9.022 -13.044 -34.230 1.00 50.53 77 PRO A CA 1
ATOM 652 C C . PRO A 1 77 ? -8.957 -12.360 -35.603 1.00 50.53 77 PRO A C 1
ATOM 654 O O . PRO A 1 77 ? -9.797 -11.513 -35.907 1.00 50.53 77 PRO A O 1
ATOM 657 N N . LYS A 1 78 ? -7.976 -12.751 -36.422 1.00 40.62 78 LYS A N 1
ATOM 658 C CA . LYS A 1 78 ? -8.092 -13.200 -37.828 1.00 40.62 78 LYS A CA 1
ATOM 659 C C . LYS A 1 78 ? -6.739 -13.166 -38.524 1.00 40.62 78 LYS A C 1
ATO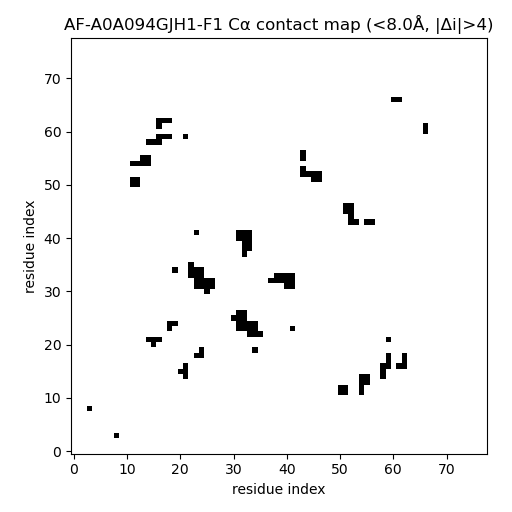M 661 O O . LYS A 1 78 ? -6.091 -12.100 -38.501 1.00 40.62 78 LYS A O 1
#

Radius of gyration: 16.74 Å; Cα contacts (8 Å, |Δi|>4): 69; chains: 1; bounding box: 33×20×53 Å

Mean predicted aligned error: 9.3 Å

Foldseek 3Di:
DDDDDPVNDDDQDAAALDLVSLQWDQDPVRFIAGVVDRVDHDDLPPDPDNSNSVNSVVSPVVNDPPDDPPPPPPPDDD

Solvent-accessible surface area (backbone atoms only — not comparable to full-atom values): 5160 Å² total; per-residue (Å²): 136,92,74,86,54,80,90,72,54,79,81,79,72,85,53,59,48,50,56,63,78,65,44,30,45,71,50,99,84,77,41,61,21,24,67,92,45,68,90,38,56,83,72,61,83,79,50,92,51,62,70,54,27,49,36,46,50,49,21,58,58,53,61,41,98,79,58,69,78,82,73,80,71,83,75,78,91,131

Secondary structure (DSSP, 8-state):
-----GGGSPPPPP--SSTTTTTEEE-TTS-EEESS-TT-B--S-SSSSHHHHHHHHHHHHTTSTT------------